Protein AF-A0A355FN80-F1 (afdb_monomer_lite)

Secondary structure (DSSP, 8-state):
-HHHHHHHHHHHHHHHHHTT---HHHHHHHHHHHHHHHHHHTS---HHHHHHHHHHHHHHHHHHHHHHHHHHHHHHH-

Radius of gyration: 16.0 Å; chains: 1; bounding box: 39×24×39 Å

Foldseek 3Di:
DVVVLVCVLVVVLCCCCVVVVDDPVVSVVVSLVVVLCCCCPPVVDDPVVNVVVVVVVVVVVVVVVVVVVVVVVVVVVD

Sequence (78 aa):
MLTLIAFLPILVTVVLMAVFNWTAKRVLPLAWFLVCIIALAVWRMNLGHVLGYSLFGVLKALDVIIIIFGAVLILNTL

pLDDT: mean 74.95, std 12.93, range [47.53, 95.81]

Structure (mmCIF, N/CA/C/O backbone):
data_AF-A0A355FN80-F1
#
_entry.id   AF-A0A355FN80-F1
#
loop_
_atom_site.group_PDB
_atom_site.id
_atom_site.type_symbol
_atom_site.label_atom_id
_atom_site.label_alt_id
_atom_site.label_comp_id
_atom_site.label_asym_id
_atom_site.label_entity_id
_atom_site.label_seq_id
_atom_site.pdbx_PDB_ins_code
_atom_site.Cartn_x
_atom_site.Cartn_y
_atom_site.Cartn_z
_atom_site.occupancy
_atom_site.B_iso_or_equiv
_atom_site.auth_seq_id
_atom_site.auth_comp_id
_atom_site.auth_asym_id
_atom_site.auth_atom_id
_atom_site.pdbx_PDB_model_num
ATOM 1 N N . MET A 1 1 ? -13.288 -21.086 10.801 1.00 52.69 1 MET A N 1
ATOM 2 C CA . MET A 1 1 ? -14.175 -19.898 10.770 1.00 52.69 1 MET A CA 1
ATOM 3 C C . MET A 1 1 ? -13.431 -18.568 10.569 1.00 52.69 1 MET A C 1
ATOM 5 O O . MET A 1 1 ? -13.957 -17.740 9.845 1.00 52.69 1 MET A O 1
ATOM 9 N N . LEU A 1 2 ? -12.213 -18.356 11.093 1.00 53.12 2 LEU A N 1
ATOM 10 C CA . LEU A 1 2 ? -11.422 -17.124 10.853 1.00 53.12 2 LEU A CA 1
ATOM 11 C C . LEU A 1 2 ? -10.936 -16.934 9.397 1.00 53.12 2 LEU A C 1
ATOM 13 O O . LEU A 1 2 ? -10.808 -15.807 8.927 1.00 53.12 2 LEU A O 1
ATOM 17 N N . THR A 1 3 ? -10.730 -18.025 8.654 1.00 47.53 3 THR A N 1
ATOM 18 C CA . THR A 1 3 ? -10.216 -18.015 7.271 1.00 47.53 3 THR A CA 1
ATOM 19 C C . THR A 1 3 ? -11.149 -17.326 6.268 1.00 47.53 3 THR A C 1
ATOM 21 O O . THR A 1 3 ? -10.679 -16.721 5.310 1.00 47.53 3 THR A O 1
ATOM 24 N N . LEU A 1 4 ? -12.467 -17.365 6.499 1.00 52.88 4 LEU A N 1
ATOM 25 C CA . LEU A 1 4 ? -13.454 -16.768 5.589 1.00 52.88 4 LEU A CA 1
ATOM 26 C C . LEU A 1 4 ? -13.422 -15.233 5.619 1.00 52.88 4 LEU A C 1
ATOM 28 O O . LEU A 1 4 ? -13.644 -14.586 4.601 1.00 52.88 4 LEU A O 1
ATOM 32 N N . ILE A 1 5 ? -13.101 -14.646 6.775 1.00 55.38 5 ILE A N 1
ATOM 33 C CA . ILE A 1 5 ? -13.062 -13.188 6.945 1.00 55.38 5 ILE A CA 1
ATOM 34 C C . ILE A 1 5 ? -11.769 -12.607 6.356 1.00 55.38 5 ILE A C 1
ATOM 36 O O . ILE A 1 5 ? -11.789 -11.511 5.807 1.00 55.38 5 ILE A O 1
ATOM 40 N N . ALA A 1 6 ? -10.661 -13.357 6.391 1.00 58.09 6 ALA A N 1
ATOM 41 C CA . ALA A 1 6 ? -9.396 -12.937 5.776 1.00 58.09 6 ALA A CA 1
ATOM 42 C C . ALA A 1 6 ? -9.463 -12.887 4.245 1.00 58.09 6 ALA A C 1
ATOM 44 O O . ALA A 1 6 ? -8.743 -12.110 3.621 1.00 58.09 6 ALA A O 1
ATOM 45 N N . PHE A 1 7 ? -10.363 -13.667 3.645 1.00 59.25 7 PHE A N 1
ATOM 46 C CA . PHE A 1 7 ? -10.566 -13.682 2.200 1.00 59.25 7 PHE A CA 1
ATOM 47 C C . PHE A 1 7 ? -11.445 -12.524 1.698 1.00 59.25 7 PHE A C 1
ATOM 49 O O . PHE A 1 7 ? -11.345 -12.129 0.539 1.00 59.25 7 PHE A O 1
ATOM 56 N N . LEU A 1 8 ? -12.279 -11.941 2.566 1.00 65.75 8 LEU A N 1
ATOM 57 C CA . LEU A 1 8 ? -13.217 -10.875 2.211 1.00 65.75 8 LEU A CA 1
ATOM 58 C C . LEU A 1 8 ? -12.546 -9.617 1.622 1.00 65.75 8 LEU A C 1
ATOM 60 O O . LEU A 1 8 ? -12.988 -9.167 0.568 1.00 65.75 8 LEU A O 1
ATOM 64 N N . PRO A 1 9 ? -11.471 -9.053 2.210 1.00 63.09 9 PRO A N 1
ATOM 65 C CA . PRO A 1 9 ? -10.833 -7.867 1.638 1.00 63.09 9 PRO A CA 1
ATOM 66 C C . PRO A 1 9 ? -10.145 -8.132 0.294 1.00 63.09 9 PRO A C 1
ATOM 68 O O . PRO A 1 9 ? -10.143 -7.253 -0.570 1.00 63.09 9 PRO A O 1
ATOM 71 N N . ILE A 1 10 ? -9.609 -9.341 0.094 1.00 69.88 10 ILE A N 1
ATOM 72 C CA . ILE A 1 10 ? -9.007 -9.771 -1.179 1.00 69.88 10 ILE A CA 1
ATOM 73 C C . ILE A 1 10 ? -10.101 -9.905 -2.246 1.00 69.88 10 ILE A C 1
ATOM 75 O O . ILE A 1 10 ? -9.964 -9.414 -3.363 1.00 69.88 10 ILE A O 1
ATOM 79 N N . LEU A 1 11 ? -11.234 -10.507 -1.887 1.00 69.31 11 LEU A N 1
ATOM 80 C CA . LEU A 1 11 ? -12.378 -10.649 -2.782 1.00 69.31 11 LEU A CA 1
ATOM 81 C C . LEU A 1 11 ? -12.963 -9.277 -3.151 1.00 69.31 11 LEU A C 1
ATOM 83 O O . LEU A 1 11 ? -13.229 -9.026 -4.321 1.00 69.31 11 LEU A O 1
ATOM 87 N N . VAL A 1 12 ? -13.076 -8.350 -2.194 1.00 66.56 12 VAL A N 1
ATOM 88 C CA . VAL A 1 12 ? -13.530 -6.972 -2.450 1.00 66.56 12 VAL A CA 1
ATOM 89 C C . VAL A 1 12 ? -12.573 -6.223 -3.381 1.00 66.56 12 VAL A C 1
ATOM 91 O O . VAL A 1 12 ? -13.035 -5.525 -4.281 1.00 66.56 12 VAL A O 1
ATOM 94 N N . THR A 1 13 ? -11.255 -6.388 -3.224 1.00 64.31 13 THR A N 1
ATOM 95 C CA . THR A 1 13 ? -10.273 -5.772 -4.139 1.00 64.31 13 THR A CA 1
ATOM 96 C C . THR A 1 13 ? -10.377 -6.327 -5.547 1.00 64.31 13 THR A C 1
ATOM 98 O O . THR A 1 13 ? -10.422 -5.549 -6.502 1.00 64.31 13 THR A O 1
ATOM 101 N N . VAL A 1 14 ? -10.459 -7.652 -5.677 1.00 66.12 14 VAL A N 1
ATOM 102 C CA . VAL A 1 14 ? -10.609 -8.323 -6.972 1.00 66.12 14 VAL A CA 1
ATOM 103 C C . VAL A 1 14 ? -11.919 -7.914 -7.637 1.00 66.12 14 VAL A C 1
ATOM 105 O O . VAL A 1 14 ? -11.905 -7.580 -8.813 1.00 66.12 14 VAL A O 1
ATOM 108 N N . VAL A 1 15 ? -13.032 -7.847 -6.905 1.00 68.69 15 VAL A N 1
ATOM 109 C CA . VAL A 1 15 ? -14.325 -7.429 -7.465 1.00 68.69 15 VAL A CA 1
ATOM 110 C C . VAL A 1 15 ? -14.308 -5.955 -7.883 1.00 68.69 15 VAL A C 1
ATOM 112 O O . VAL A 1 15 ? -14.746 -5.647 -8.990 1.00 68.69 15 VAL A O 1
ATOM 115 N N . LEU A 1 16 ? -13.756 -5.037 -7.077 1.00 62.06 16 LEU A N 1
ATOM 116 C CA . LEU A 1 16 ? -13.678 -3.619 -7.468 1.00 62.06 16 LEU A CA 1
ATOM 117 C C . LEU A 1 16 ? -12.789 -3.395 -8.701 1.00 62.06 16 LEU A C 1
ATOM 119 O O . LEU A 1 16 ? -13.129 -2.574 -9.553 1.00 62.06 16 LEU A O 1
ATOM 123 N N . MET A 1 17 ? -11.656 -4.097 -8.802 1.00 60.72 17 MET A N 1
ATOM 124 C CA . MET A 1 17 ? -10.763 -3.967 -9.959 1.00 60.72 17 MET A CA 1
ATOM 125 C C . MET A 1 17 ? -11.314 -4.688 -11.194 1.00 60.72 17 MET A C 1
ATOM 127 O O . MET A 1 17 ? -11.330 -4.104 -12.273 1.00 60.72 17 MET A O 1
ATOM 131 N N . ALA A 1 18 ? -11.777 -5.933 -11.050 1.00 65.38 18 ALA A N 1
ATOM 132 C CA . ALA A 1 18 ? -12.174 -6.778 -12.176 1.00 65.38 18 ALA A CA 1
ATOM 133 C C . ALA A 1 18 ? -13.571 -6.448 -12.717 1.00 65.38 18 ALA A C 1
ATOM 135 O O . ALA A 1 18 ? -13.783 -6.530 -13.923 1.00 65.38 18 ALA A O 1
ATOM 136 N N . VAL A 1 19 ? -14.521 -6.068 -11.855 1.00 61.00 19 VAL A N 1
ATOM 137 C CA . VAL A 1 19 ? -15.909 -5.791 -12.271 1.00 61.00 19 VAL A CA 1
ATOM 138 C C . VAL A 1 19 ? -16.117 -4.308 -12.566 1.00 61.00 19 VAL A C 1
ATOM 140 O O . VAL A 1 19 ? -16.771 -3.963 -13.544 1.00 61.00 19 VAL A O 1
ATOM 143 N N . PHE A 1 20 ? -15.543 -3.416 -11.753 1.00 62.62 20 PHE A N 1
ATOM 144 C CA . PHE A 1 20 ? -15.745 -1.966 -11.889 1.00 62.62 20 PHE A CA 1
ATOM 145 C C . PHE A 1 20 ? -14.688 -1.261 -12.761 1.00 62.62 20 PHE A C 1
ATOM 147 O O . PHE A 1 20 ? -14.809 -0.063 -13.017 1.00 62.62 20 PHE A O 1
ATOM 154 N N . ASN A 1 21 ? -13.657 -1.987 -13.219 1.00 59.88 21 ASN A N 1
ATOM 155 C CA . ASN A 1 21 ? -12.556 -1.501 -14.066 1.00 59.88 21 ASN A CA 1
ATOM 156 C C . ASN A 1 21 ? -11.882 -0.216 -13.536 1.00 59.88 21 ASN A C 1
ATOM 158 O O . ASN A 1 21 ? -11.382 0.628 -14.285 1.00 59.88 21 ASN A O 1
ATOM 162 N N . TRP A 1 22 ? -11.909 -0.023 -12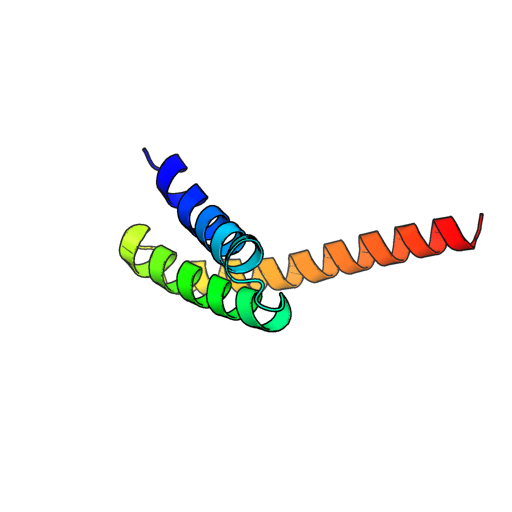.215 1.00 66.31 22 TRP A N 1
ATOM 163 C CA . TRP A 1 22 ? -11.316 1.143 -11.581 1.00 66.31 22 TRP A CA 1
ATOM 164 C C . TRP A 1 22 ? -9.799 1.011 -11.547 1.00 66.31 22 TRP A C 1
ATOM 166 O O . TRP A 1 22 ? -9.244 -0.011 -11.148 1.00 66.31 22 TRP A O 1
ATOM 176 N N . THR A 1 23 ? -9.118 2.090 -11.939 1.00 63.84 23 THR A N 1
ATOM 177 C CA . THR A 1 23 ? -7.657 2.145 -11.993 1.00 63.84 23 THR A CA 1
ATOM 178 C C . THR A 1 23 ? -7.054 1.730 -10.654 1.00 63.84 23 THR A C 1
ATOM 180 O O . THR A 1 23 ? -7.430 2.266 -9.605 1.00 63.84 23 THR A O 1
ATOM 183 N N . ALA A 1 24 ? -6.058 0.838 -10.694 1.00 65.81 24 ALA A N 1
ATOM 184 C CA . ALA A 1 24 ? -5.427 0.273 -9.502 1.00 65.81 24 ALA A CA 1
ATOM 185 C C . ALA A 1 24 ? -4.954 1.338 -8.497 1.00 65.81 24 ALA A C 1
ATOM 187 O O . ALA A 1 24 ? -5.047 1.148 -7.290 1.00 65.81 24 ALA A O 1
ATOM 188 N N . LYS A 1 25 ? -4.562 2.516 -8.996 1.00 68.75 25 LYS A N 1
ATOM 189 C CA . LYS A 1 25 ? -4.152 3.677 -8.199 1.00 68.75 25 LYS A CA 1
ATOM 190 C C . LYS A 1 25 ? -5.226 4.186 -7.224 1.00 68.75 25 LYS A C 1
ATOM 192 O O . LYS A 1 25 ? -4.875 4.728 -6.183 1.00 68.75 25 LYS A O 1
ATOM 197 N N . ARG A 1 26 ? -6.517 4.034 -7.550 1.00 69.56 26 ARG A N 1
ATOM 198 C CA . ARG A 1 26 ? -7.647 4.420 -6.681 1.00 69.56 26 ARG A CA 1
ATOM 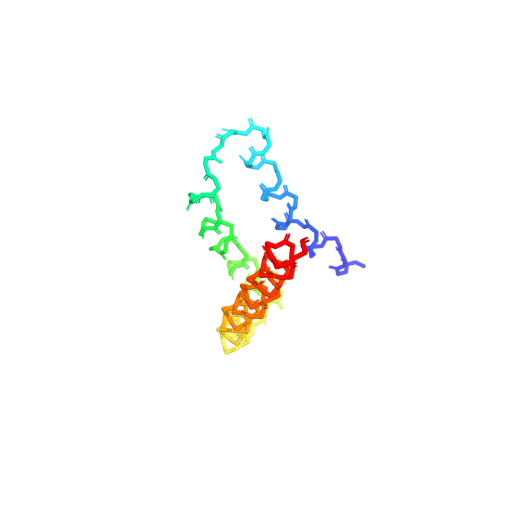199 C C . ARG A 1 26 ? -8.134 3.260 -5.825 1.00 69.56 26 ARG A C 1
ATOM 201 O O . ARG A 1 26 ? -8.467 3.465 -4.664 1.00 69.56 26 ARG A O 1
ATOM 208 N N . VAL A 1 27 ? -8.155 2.050 -6.381 1.00 68.69 27 VAL A N 1
ATOM 209 C CA . VAL A 1 27 ? -8.681 0.875 -5.673 1.00 68.69 27 VAL A CA 1
ATOM 210 C C . VAL A 1 27 ? -7.757 0.448 -4.534 1.00 68.69 27 VAL A C 1
ATOM 212 O O . VAL A 1 27 ? -8.247 0.055 -3.482 1.00 68.69 27 VAL A O 1
ATOM 215 N N . LEU A 1 28 ? -6.438 0.584 -4.693 1.00 74.44 28 LEU A N 1
ATOM 216 C CA . LEU A 1 28 ? -5.468 0.172 -3.676 1.00 74.44 28 LEU A CA 1
ATOM 217 C C . LEU A 1 28 ? -5.583 0.954 -2.346 1.00 74.44 28 LEU A C 1
ATOM 219 O O . LEU A 1 28 ? -5.696 0.308 -1.303 1.00 74.44 28 LEU A O 1
ATOM 223 N N . PRO A 1 29 ? -5.616 2.306 -2.323 1.00 75.75 29 PRO A N 1
ATOM 224 C CA . PRO A 1 29 ? -5.821 3.043 -1.074 1.00 75.75 29 PRO A CA 1
ATOM 225 C C . PRO A 1 29 ? -7.228 2.844 -0.492 1.00 75.75 29 PRO A C 1
ATOM 227 O O . PRO A 1 29 ? -7.382 2.793 0.727 1.00 75.75 29 PRO A O 1
ATOM 230 N N . LEU A 1 30 ? -8.250 2.669 -1.340 1.00 75.75 30 LEU A N 1
ATOM 231 C CA . LEU A 1 30 ? -9.616 2.390 -0.885 1.00 75.75 30 LEU A CA 1
ATOM 232 C C . LEU A 1 30 ? -9.712 1.023 -0.188 1.00 75.75 30 LEU A C 1
ATOM 234 O O . LEU A 1 30 ? -10.347 0.881 0.855 1.00 75.75 30 LEU A O 1
ATOM 238 N N . ALA A 1 31 ? -9.036 0.023 -0.750 1.00 72.56 31 ALA A N 1
ATOM 239 C CA . ALA A 1 31 ? -8.930 -1.312 -0.190 1.00 72.56 31 ALA A CA 1
ATOM 240 C C . ALA A 1 31 ? -8.191 -1.322 1.143 1.00 72.56 31 ALA A C 1
ATOM 242 O O . ALA A 1 31 ? -8.645 -1.967 2.084 1.00 72.56 31 ALA A O 1
ATOM 243 N N . TRP A 1 32 ? -7.089 -0.576 1.244 1.00 76.25 32 TRP A N 1
ATOM 244 C CA . TRP A 1 32 ? -6.373 -0.411 2.505 1.00 76.25 32 TRP A CA 1
ATOM 245 C C . TRP A 1 32 ? -7.283 0.189 3.584 1.00 76.25 32 TRP A C 1
ATOM 247 O O . TRP A 1 32 ? -7.335 -0.318 4.703 1.00 76.25 32 TRP A O 1
ATOM 257 N N . PHE A 1 33 ? -8.078 1.203 3.233 1.00 78.06 33 PHE A N 1
ATOM 258 C CA . PHE A 1 33 ? -9.026 1.820 4.161 1.00 78.06 33 PHE A CA 1
ATOM 259 C C . PHE A 1 33 ? -10.116 0.840 4.627 1.00 78.06 33 PHE A C 1
ATOM 261 O O . PHE A 1 33 ? -10.388 0.731 5.823 1.00 78.06 33 PHE A O 1
ATOM 268 N N . LEU A 1 34 ? -10.690 0.065 3.701 1.00 73.19 34 LEU A N 1
ATOM 269 C CA . LEU A 1 34 ? -11.652 -0.996 4.017 1.00 73.19 34 LEU A CA 1
ATOM 270 C C . LEU A 1 34 ? -11.045 -2.079 4.918 1.00 73.19 34 LEU A C 1
ATOM 272 O O . LEU A 1 34 ? -11.680 -2.493 5.887 1.00 73.19 34 LEU A O 1
ATOM 276 N N . VAL A 1 35 ? -9.809 -2.502 4.646 1.00 74.81 35 VAL A N 1
ATOM 277 C CA . VAL A 1 35 ? -9.075 -3.467 5.479 1.00 74.81 35 VAL A CA 1
ATOM 278 C C . VAL A 1 35 ? -8.855 -2.921 6.886 1.00 74.81 35 VAL A C 1
ATOM 280 O O . VAL A 1 35 ? -9.094 -3.649 7.844 1.00 74.81 35 VAL A O 1
ATOM 283 N N . CYS A 1 36 ? -8.468 -1.653 7.036 1.00 72.75 36 CYS A N 1
ATOM 284 C CA . CYS A 1 36 ? -8.321 -1.016 8.347 1.00 72.75 36 CYS A CA 1
ATOM 285 C C . CYS A 1 36 ? -9.636 -1.024 9.142 1.00 72.75 36 CYS A C 1
ATOM 287 O O . CYS A 1 36 ? -9.634 -1.368 10.325 1.00 72.75 36 CYS A O 1
ATOM 289 N N . ILE A 1 37 ? -10.768 -0.716 8.500 1.00 75.19 37 ILE A N 1
ATOM 290 C CA . ILE A 1 37 ? -12.091 -0.758 9.144 1.00 75.19 37 ILE A CA 1
ATOM 291 C C . ILE A 1 37 ? -12.451 -2.188 9.562 1.00 75.19 37 ILE A C 1
ATOM 293 O O . ILE A 1 37 ? -12.881 -2.406 10.694 1.00 75.19 37 ILE A O 1
ATOM 297 N N . ILE A 1 38 ? -12.246 -3.172 8.684 1.00 71.62 38 ILE A N 1
ATOM 298 C CA . ILE A 1 38 ? -12.546 -4.583 8.971 1.00 71.62 38 ILE A CA 1
ATOM 299 C C . ILE A 1 38 ? -11.637 -5.121 10.088 1.00 71.62 38 ILE A C 1
ATOM 301 O O . ILE A 1 38 ? -12.116 -5.808 10.991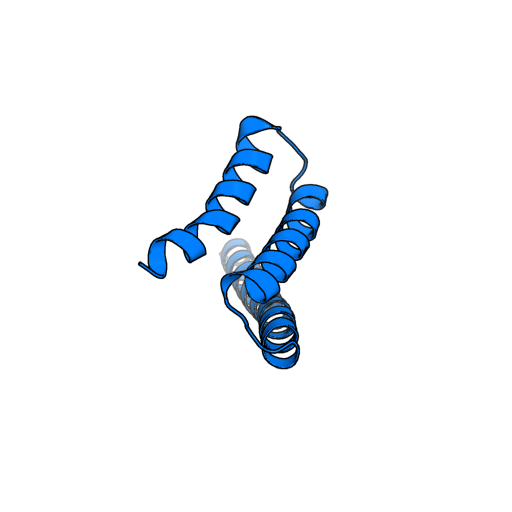 1.00 71.62 38 ILE A O 1
ATOM 305 N N . ALA A 1 39 ? -10.349 -4.774 10.086 1.00 69.62 39 ALA A N 1
ATOM 306 C CA . ALA A 1 39 ? -9.395 -5.194 11.111 1.00 69.62 39 ALA A CA 1
ATOM 307 C C . ALA A 1 39 ? -9.759 -4.654 12.508 1.00 69.62 39 ALA A C 1
ATOM 309 O O . ALA A 1 39 ? -9.603 -5.357 13.510 1.00 69.62 39 ALA A O 1
ATOM 310 N N . LEU A 1 40 ? -10.293 -3.431 12.582 1.00 66.88 40 LEU A N 1
ATOM 311 C CA . LEU A 1 40 ? -10.746 -2.826 13.836 1.00 66.88 40 LEU A CA 1
ATOM 312 C C . LEU A 1 40 ? -12.121 -3.354 14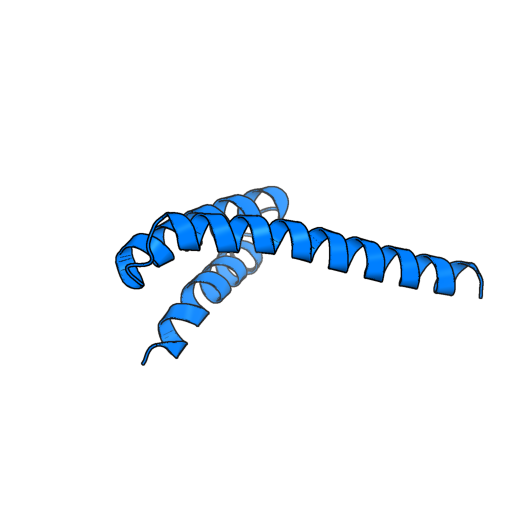.276 1.00 66.88 40 LEU A C 1
ATOM 314 O O . LEU A 1 40 ? -12.293 -3.718 15.439 1.00 66.88 40 LEU A O 1
ATOM 318 N N . ALA A 1 41 ? -13.092 -3.429 13.361 1.00 67.19 41 ALA A N 1
ATOM 319 C CA . ALA A 1 41 ? -14.480 -3.767 13.684 1.00 67.19 41 ALA A CA 1
ATOM 320 C C . ALA A 1 41 ? -14.727 -5.277 13.836 1.00 67.19 41 ALA A C 1
ATOM 322 O O . ALA A 1 41 ? -15.478 -5.691 14.718 1.00 67.19 41 ALA A O 1
ATOM 323 N N . VAL A 1 42 ? -14.100 -6.105 12.993 1.00 66.25 42 VAL A N 1
ATOM 324 C CA . VAL A 1 42 ? -14.345 -7.556 12.939 1.00 66.25 42 VAL A CA 1
ATOM 325 C C . VAL A 1 42 ? -13.266 -8.329 13.687 1.00 66.25 42 VAL A C 1
ATOM 327 O O . VAL A 1 42 ? -13.580 -9.247 14.441 1.00 66.25 42 VAL A O 1
ATOM 330 N N . TRP A 1 43 ? -11.995 -7.956 13.517 1.00 65.31 43 TRP A N 1
ATOM 331 C CA . TRP A 1 43 ? -10.877 -8.654 14.165 1.00 65.31 43 TRP A CA 1
ATOM 332 C C . TRP A 1 43 ? -10.485 -8.086 15.527 1.00 65.31 43 TRP A C 1
ATOM 334 O O . TRP A 1 43 ? -9.638 -8.679 16.193 1.00 65.31 43 TRP A O 1
ATOM 344 N N . ARG A 1 44 ? -11.113 -6.981 15.967 1.00 64.06 44 ARG A N 1
ATOM 345 C CA . ARG A 1 44 ? -10.838 -6.314 17.254 1.00 64.06 44 ARG A CA 1
ATOM 346 C C . ARG A 1 44 ? -9.337 -6.111 17.505 1.00 64.06 44 ARG A C 1
ATOM 348 O O . ARG A 1 44 ? -8.867 -6.202 18.639 1.00 64.06 44 ARG A O 1
ATOM 355 N N . MET A 1 45 ? -8.569 -5.866 16.446 1.00 65.88 45 MET A N 1
ATOM 356 C CA . MET A 1 45 ? -7.133 -5.655 16.571 1.00 65.88 45 MET A CA 1
ATOM 357 C C . MET A 1 45 ? -6.873 -4.291 17.208 1.00 65.88 45 MET A C 1
ATOM 359 O O . MET A 1 45 ? -7.555 -3.313 16.911 1.00 65.88 45 MET A O 1
ATOM 363 N N . ASN A 1 46 ? -5.878 -4.212 18.092 1.00 74.19 46 ASN A N 1
ATOM 364 C CA . ASN A 1 46 ? -5.481 -2.938 18.686 1.00 74.19 46 ASN A CA 1
ATOM 365 C C . ASN A 1 46 ? -4.910 -2.008 17.594 1.00 74.19 46 ASN A C 1
ATOM 367 O O . ASN A 1 46 ? -4.228 -2.480 16.680 1.00 74.19 46 ASN A O 1
ATOM 371 N N . LEU A 1 47 ? -5.131 -0.693 17.710 1.00 73.38 47 LEU A N 1
ATOM 372 C CA . LEU A 1 47 ? -4.652 0.318 16.754 1.00 73.38 47 LEU A CA 1
ATOM 373 C C . LEU A 1 47 ? -3.145 0.187 16.480 1.00 73.38 47 LEU A C 1
ATOM 375 O O . LEU A 1 47 ? -2.711 0.325 15.339 1.00 73.38 47 LEU A O 1
ATOM 379 N N . GLY A 1 48 ? -2.356 -0.174 17.499 1.00 77.38 48 GLY A N 1
ATOM 380 C CA . GLY A 1 48 ? -0.920 -0.424 17.346 1.00 77.38 48 GLY A CA 1
ATOM 381 C C . GLY A 1 48 ? -0.582 -1.571 16.384 1.00 77.38 48 GLY A C 1
ATOM 382 O O . GLY A 1 48 ? 0.389 -1.475 15.639 1.00 77.38 48 G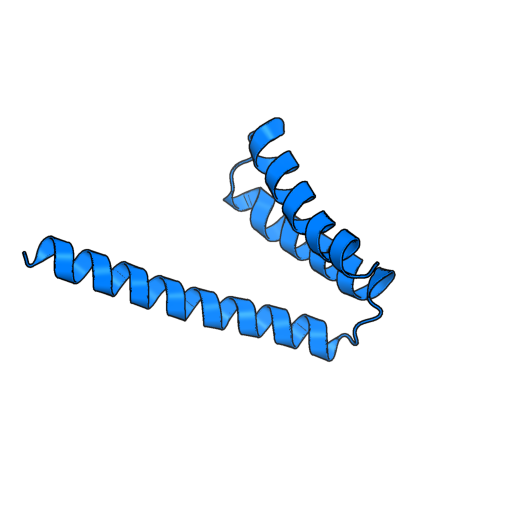LY A O 1
ATOM 383 N N . HIS A 1 49 ? -1.405 -2.624 16.327 1.00 74.12 49 HIS A N 1
ATOM 384 C CA . HIS A 1 49 ? -1.204 -3.720 15.377 1.00 74.12 49 HIS A CA 1
ATOM 385 C C . HIS A 1 49 ? -1.560 -3.291 13.953 1.00 74.12 49 HIS A C 1
ATOM 387 O O . HIS A 1 49 ? -0.808 -3.589 13.033 1.00 74.12 49 HIS A O 1
ATOM 393 N N . VAL A 1 50 ? -2.658 -2.553 13.757 1.00 76.12 50 VAL A N 1
ATOM 394 C CA . VAL A 1 50 ? -3.059 -2.055 12.426 1.00 76.12 50 VAL A CA 1
ATOM 395 C C . VAL A 1 50 ? -1.979 -1.143 11.835 1.00 76.12 50 VAL A C 1
ATOM 397 O O . VAL A 1 50 ? -1.588 -1.314 10.679 1.00 76.12 50 VAL A O 1
ATOM 400 N N . LEU A 1 51 ? -1.429 -0.233 12.644 1.00 77.31 51 LEU A N 1
ATOM 401 C CA . LEU A 1 51 ? -0.309 0.616 12.233 1.00 77.31 51 LEU A CA 1
ATOM 402 C C . LEU A 1 51 ? 0.959 -0.203 11.956 1.00 77.31 51 LEU A C 1
ATOM 404 O O . LEU A 1 51 ? 1.623 0.031 10.946 1.00 77.31 51 LEU A O 1
ATOM 408 N N . GLY A 1 52 ? 1.255 -1.199 12.797 1.00 82.19 52 GLY A N 1
ATOM 409 C CA . GLY A 1 52 ? 2.377 -2.118 12.600 1.00 82.19 52 GLY A CA 1
ATOM 410 C C . GLY A 1 52 ? 2.292 -2.880 11.276 1.00 82.19 52 GLY A C 1
ATOM 411 O O . GLY A 1 52 ? 3.264 -2.906 10.523 1.00 82.19 52 GLY A O 1
ATOM 412 N N . TYR A 1 53 ? 1.123 -3.426 10.933 1.00 81.25 53 TYR A N 1
ATOM 413 C CA . TYR A 1 53 ? 0.909 -4.112 9.655 1.00 81.25 53 TYR A CA 1
ATOM 414 C C . TYR A 1 53 ? 0.957 -3.162 8.458 1.00 81.25 53 TYR A C 1
ATOM 416 O O . TYR A 1 53 ? 1.471 -3.541 7.407 1.00 81.25 53 TYR A O 1
ATOM 424 N N . SER A 1 54 ? 0.478 -1.925 8.605 1.00 81.44 54 SER A N 1
ATOM 425 C CA . SER A 1 54 ? 0.601 -0.927 7.542 1.00 81.44 54 SER A CA 1
ATOM 426 C C . SER A 1 54 ? 2.063 -0.568 7.269 1.00 81.44 54 SER A C 1
ATOM 428 O O . SER A 1 54 ? 2.469 -0.509 6.109 1.00 81.44 54 SER A O 1
ATOM 430 N N . LEU A 1 55 ? 2.866 -0.365 8.318 1.00 86.19 55 LEU A N 1
ATOM 431 C CA . LEU A 1 55 ? 4.293 -0.074 8.179 1.00 86.19 55 LEU A CA 1
ATOM 432 C C . LEU A 1 55 ? 5.055 -1.280 7.619 1.00 86.19 55 LEU A C 1
ATOM 434 O O . LEU A 1 55 ? 5.876 -1.132 6.716 1.00 86.19 55 LEU A O 1
ATOM 438 N N . PHE A 1 56 ? 4.728 -2.483 8.095 1.00 85.44 56 PHE A N 1
ATOM 439 C CA . PHE A 1 56 ? 5.267 -3.722 7.549 1.00 85.44 56 PHE A CA 1
ATOM 440 C C . PHE A 1 56 ? 4.950 -3.856 6.057 1.00 85.44 56 PHE A C 1
ATOM 442 O O . PHE A 1 56 ? 5.835 -4.188 5.277 1.00 85.44 56 PHE A O 1
ATOM 449 N N . GLY A 1 57 ? 3.730 -3.516 5.632 1.00 84.94 57 GLY A N 1
ATOM 450 C CA . GLY A 1 57 ? 3.351 -3.487 4.218 1.00 84.94 57 GLY A CA 1
ATOM 451 C C . GLY A 1 57 ? 4.239 -2.569 3.372 1.00 84.94 57 GLY A C 1
ATOM 452 O O . GLY A 1 57 ? 4.650 -2.959 2.281 1.00 84.94 57 GLY A O 1
ATOM 453 N N . VAL A 1 58 ? 4.604 -1.390 3.887 1.00 87.38 58 VAL A N 1
ATOM 454 C CA . VAL A 1 58 ? 5.534 -0.468 3.206 1.00 87.38 58 VAL A CA 1
ATOM 455 C C . VAL A 1 58 ? 6.937 -1.068 3.100 1.00 87.38 58 VAL A C 1
ATOM 457 O O . VAL A 1 58 ? 7.540 -1.030 2.029 1.00 87.38 58 VAL A O 1
ATOM 460 N N . LEU A 1 59 ? 7.445 -1.678 4.174 1.00 90.94 59 LEU A N 1
ATOM 461 C CA . LEU A 1 59 ? 8.742 -2.364 4.144 1.00 90.94 59 LEU A CA 1
ATOM 462 C C . LEU A 1 59 ? 8.738 -3.539 3.155 1.00 90.94 59 LEU A C 1
ATOM 464 O O . LEU A 1 59 ? 9.686 -3.711 2.393 1.00 90.94 59 LEU A O 1
ATOM 468 N N . LYS A 1 60 ? 7.641 -4.301 3.085 1.00 91.88 60 LYS A N 1
ATOM 469 C CA . LYS A 1 60 ? 7.478 -5.369 2.088 1.00 91.88 60 LYS A CA 1
ATOM 470 C C . LYS A 1 60 ? 7.406 -4.834 0.660 1.00 91.88 60 LYS A C 1
ATOM 472 O O . LYS A 1 60 ? 7.868 -5.514 -0.249 1.00 91.88 60 LYS A O 1
ATOM 477 N N . ALA A 1 61 ? 6.871 -3.635 0.438 1.00 90.75 61 ALA A N 1
ATOM 478 C CA . ALA A 1 61 ? 6.910 -3.016 -0.883 1.00 90.75 61 ALA A CA 1
ATOM 479 C C . ALA A 1 61 ? 8.353 -2.699 -1.318 1.00 90.75 61 ALA A C 1
ATOM 481 O O . ALA A 1 61 ? 8.686 -2.914 -2.481 1.00 90.75 61 ALA A O 1
ATOM 482 N N . LEU A 1 62 ? 9.222 -2.265 -0.395 1.00 93.94 62 LEU A N 1
ATOM 483 C CA . LEU A 1 62 ? 10.650 -2.068 -0.680 1.00 93.94 62 LEU A CA 1
ATOM 484 C C . LEU A 1 62 ? 11.354 -3.379 -1.050 1.00 93.94 62 LEU A C 1
ATOM 486 O O . LEU A 1 62 ? 12.060 -3.400 -2.056 1.00 93.94 62 LEU A O 1
ATOM 490 N N . ASP A 1 63 ? 11.116 -4.467 -0.306 1.00 95.00 63 ASP A N 1
ATOM 491 C CA . ASP A 1 63 ? 11.621 -5.808 -0.661 1.00 95.00 63 ASP A CA 1
ATOM 492 C C . ASP A 1 63 ? 11.257 -6.163 -2.109 1.00 95.00 63 ASP A C 1
ATOM 494 O O . ASP A 1 63 ? 12.109 -6.556 -2.904 1.00 95.00 63 ASP A O 1
ATOM 498 N N . VAL A 1 64 ? 9.979 -6.002 -2.463 1.00 94.88 64 VAL A N 1
ATOM 499 C CA . VAL A 1 64 ? 9.468 -6.338 -3.798 1.00 94.88 64 VAL A CA 1
ATOM 500 C C . VAL A 1 64 ? 10.114 -5.462 -4.872 1.00 94.88 64 VAL A C 1
ATOM 502 O O . VAL A 1 64 ? 10.501 -5.979 -5.917 1.00 94.88 64 VAL A O 1
ATOM 505 N N . ILE A 1 65 ? 10.283 -4.161 -4.618 1.00 93.81 65 ILE A N 1
ATOM 506 C CA . ILE A 1 65 ? 10.971 -3.241 -5.534 1.00 93.81 65 ILE A CA 1
ATOM 507 C C . ILE A 1 65 ? 12.412 -3.705 -5.772 1.00 93.81 65 ILE A C 1
ATOM 509 O O . ILE A 1 65 ? 12.822 -3.819 -6.925 1.00 93.81 65 ILE A O 1
ATOM 513 N N . ILE A 1 66 ? 13.162 -4.025 -4.713 1.00 94.44 66 ILE A N 1
ATOM 514 C CA . ILE A 1 66 ? 14.551 -4.498 -4.821 1.00 94.44 66 ILE A CA 1
ATOM 515 C C . ILE A 1 66 ? 14.622 -5.806 -5.619 1.00 94.44 66 ILE A C 1
ATOM 517 O O . ILE A 1 66 ? 15.475 -5.935 -6.495 1.00 94.44 66 ILE A O 1
ATOM 521 N N . ILE A 1 67 ? 13.709 -6.749 -5.366 1.00 95.56 67 ILE A N 1
ATOM 522 C CA . ILE A 1 67 ? 13.635 -8.022 -6.101 1.00 95.56 67 ILE A CA 1
ATOM 523 C C . ILE A 1 67 ? 13.368 -7.779 -7.592 1.00 95.56 67 ILE A C 1
ATOM 525 O O . ILE A 1 67 ? 14.053 -8.354 -8.437 1.00 95.56 67 ILE A O 1
ATOM 529 N N . ILE A 1 68 ? 12.404 -6.917 -7.928 1.00 95.81 68 ILE A N 1
ATOM 530 C CA . ILE A 1 68 ? 12.064 -6.608 -9.323 1.00 95.81 68 ILE A CA 1
ATOM 531 C C . ILE A 1 68 ? 13.229 -5.899 -10.017 1.00 95.81 68 ILE A C 1
ATOM 533 O O . ILE A 1 68 ? 13.614 -6.306 -11.110 1.00 95.81 68 ILE A O 1
ATOM 537 N N . PHE A 1 69 ? 13.824 -4.877 -9.397 1.00 93.88 69 PHE A N 1
ATOM 538 C CA . PHE A 1 69 ? 14.980 -4.184 -9.972 1.00 93.88 69 PHE A CA 1
ATOM 539 C C . PHE A 1 69 ? 16.177 -5.119 -10.147 1.00 93.88 69 PHE A C 1
ATOM 541 O O . PHE A 1 69 ? 16.822 -5.075 -11.191 1.00 93.88 69 PHE A O 1
ATOM 548 N N . GLY A 1 70 ? 16.445 -5.996 -9.177 1.00 94.25 70 GLY A N 1
ATOM 549 C CA . GLY A 1 70 ? 17.485 -7.017 -9.292 1.00 94.25 70 GLY A CA 1
ATOM 550 C C . GLY A 1 70 ? 17.232 -7.972 -10.460 1.00 94.25 70 GLY A C 1
ATOM 551 O O . GLY A 1 70 ? 18.138 -8.227 -11.250 1.00 94.25 70 GLY A O 1
ATOM 552 N N . ALA A 1 71 ? 15.994 -8.444 -10.626 1.00 95.44 71 ALA A N 1
ATOM 553 C CA . ALA A 1 71 ? 15.615 -9.307 -11.743 1.00 95.44 71 ALA A CA 1
ATOM 554 C C . ALA A 1 71 ? 15.752 -8.602 -13.104 1.00 95.44 71 ALA A C 1
ATOM 556 O O . ALA A 1 71 ? 16.309 -9.179 -14.036 1.00 95.44 71 ALA A O 1
ATOM 557 N N . VAL A 1 72 ? 15.290 -7.350 -13.216 1.00 94.56 72 VAL A N 1
ATOM 558 C CA . VAL A 1 72 ? 15.406 -6.542 -14.443 1.00 94.56 72 VAL A CA 1
ATOM 559 C C . VAL A 1 72 ? 16.870 -6.259 -14.785 1.00 94.56 72 VAL A C 1
ATOM 561 O O . VAL A 1 72 ? 17.233 -6.311 -15.956 1.00 94.56 72 VAL A O 1
ATOM 564 N N . LEU A 1 73 ? 17.719 -6.004 -13.783 1.00 93.25 73 LEU A N 1
ATOM 565 C CA . LEU A 1 73 ? 19.154 -5.812 -13.984 1.00 93.25 73 LEU A CA 1
ATOM 566 C C . LEU A 1 73 ? 19.786 -7.063 -14.605 1.00 93.25 73 LEU A C 1
ATOM 568 O O . LEU A 1 73 ? 20.429 -6.944 -15.641 1.00 93.25 73 LEU A O 1
ATOM 572 N N . ILE A 1 74 ? 19.542 -8.244 -14.018 1.00 94.12 74 ILE A N 1
ATOM 573 C CA . ILE A 1 74 ? 20.057 -9.530 -14.521 1.00 94.12 74 ILE A CA 1
ATOM 574 C C . ILE A 1 74 ? 19.603 -9.768 -15.966 1.00 94.12 74 ILE A C 1
ATOM 576 O O . ILE A 1 74 ? 20.435 -10.085 -16.813 1.00 94.12 74 ILE A O 1
ATOM 580 N N . LEU A 1 75 ? 18.311 -9.569 -16.251 1.00 94.19 75 LEU A N 1
ATOM 581 C CA . LEU A 1 75 ? 17.715 -9.721 -17.585 1.00 94.19 75 LEU A CA 1
ATOM 582 C C . LEU A 1 75 ? 18.300 -8.776 -18.638 1.00 94.19 75 LEU A C 1
ATOM 584 O O . LEU A 1 75 ? 18.308 -9.131 -19.807 1.00 94.19 75 LEU A O 1
ATOM 588 N N . ASN A 1 76 ? 18.737 -7.580 -18.241 1.00 89.38 76 ASN A N 1
ATOM 589 C CA . AS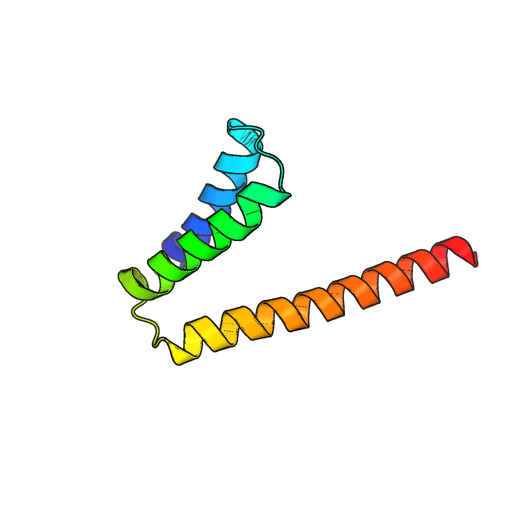N A 1 76 ? 19.317 -6.593 -19.153 1.00 89.38 76 ASN A CA 1
ATOM 590 C C . ASN A 1 76 ? 20.842 -6.735 -19.308 1.00 89.38 76 ASN A C 1
ATOM 592 O O . ASN A 1 76 ? 21.426 -6.157 -20.219 1.00 89.38 76 ASN A O 1
ATOM 596 N N . THR A 1 77 ? 21.504 -7.439 -18.387 1.00 85.62 77 THR A N 1
ATOM 597 C CA . THR A 1 77 ? 22.941 -7.749 -18.483 1.00 85.62 77 THR A CA 1
ATOM 598 C C . THR A 1 77 ? 23.247 -9.075 -19.181 1.00 85.62 77 THR A C 1
ATOM 600 O O . THR A 1 77 ? 24.402 -9.296 -19.539 1.00 85.62 77 THR A O 1
ATOM 603 N N . LEU A 1 78 ? 22.246 -9.945 -19.336 1.00 59.88 78 LEU A N 1
ATOM 604 C CA . LEU A 1 78 ? 22.282 -11.151 -20.173 1.00 59.88 78 LEU A CA 1
ATOM 605 C C . LEU A 1 78 ? 22.015 -10.798 -21.639 1.00 59.88 78 LEU A C 1
ATOM 607 O O . LEU A 1 78 ? 22.676 -11.417 -22.500 1.00 59.88 78 LEU A O 1
#